Protein AF-W4FL61-F1 (afdb_monomer_lite)

Organism: Aphanomyces astaci (NCBI:txid112090)

Sequence (167 aa):
MAATHVHSTHVGPTRTIIVGQSYQRPVAEWTVHDVVTWLHQTQLGSHEAAFRQAQATGEYLLQLTANNLTTLGITSLKQRKELMKAIHALQEDAHRRRCAQEKVPSVVEPETAEFNEVESHQSFLEALHHWRGNTPSELAHVATETTPRPTSSTAKVCWQCFQSLVR

Radius of gyration: 28.13 Å; chains: 1; bounding box: 61×79×73 Å

Secondary structure (DSSP, 8-state):
--------------------TT--S-GGG--HHHHHHHHHHTT-GGGHHHHHHTT--HHHHHT--HHHHHHTT---HHHHHHHHHHHHHHHHHHHHHHHHHT--------------HHHHHHHHHHHHHHHHH---S---------PPP--S---EE-TTT--EE--

Foldseek 3Di:
DDDDDDPPPPPDPPPPLPPDPPPPDQLQQFFLVNVLVLCVSLVNNVLSVLSVVVRPGSVNLQVDDLVNCVVSVNPDPVSSVSSVVSSLVVVLVSVVVVLVVVPPPPDPDDPDPDPPPVVVVVVVVVVVVVVVVPDDPDPDDDDDDDDDDPDPDDQDQDPSNRDGSDD

InterPro domains:
  IPR001660 Sterile alpha motif domain [PF07647] (29-90)
  IPR001660 Sterile alpha motif domain [PS50105] (30-93)
  IPR001660 Sterile alpha motif domain [SM00454] (27-93)
  IPR013761 Sterile alpha motif/pointed domain superfamily [G3DSA:1.10.150.50] (18-104)
  IPR013761 Sterile alpha motif/pointed domain superfamily [SSF47769] (25-92)
  IPR052268 Sterile alpha motif domain-containing protein [PTHR20843] (23-91)

pLDDT: mean 70.52, std 18.68, range [37.91, 93.38]

Structure (mmCIF, N/CA/C/O backbone):
data_AF-W4FL61-F1
#
_entry.id   AF-W4FL61-F1
#
loop_
_atom_site.group_PDB
_atom_site.id
_atom_site.type_symbol
_atom_site.label_atom_id
_atom_site.label_alt_id
_atom_site.label_comp_id
_atom_site.label_asym_id
_atom_site.label_entity_id
_atom_site.label_seq_id
_atom_site.pdbx_PDB_ins_code
_atom_site.Cartn_x
_atom_site.Cartn_y
_atom_site.Cartn_z
_atom_site.occupancy
_atom_site.B_iso_or_equiv
_atom_site.auth_seq_id
_atom_site.auth_comp_id
_atom_site.auth_asym_id
_atom_site.auth_atom_id
_atom_site.pdbx_PDB_model_num
ATOM 1 N N . MET A 1 1 ? 16.531 -42.262 41.218 1.00 46.81 1 MET A N 1
ATOM 2 C CA . MET A 1 1 ? 16.401 -40.790 41.172 1.00 46.81 1 MET A CA 1
ATOM 3 C C . MET A 1 1 ? 17.362 -40.277 40.114 1.00 46.81 1 MET A C 1
ATOM 5 O O . MET A 1 1 ? 18.547 -40.475 40.319 1.00 46.81 1 MET A O 1
ATOM 9 N N . ALA A 1 2 ? 16.855 -39.733 39.001 1.00 37.91 2 ALA A N 1
ATOM 10 C CA . ALA A 1 2 ? 17.541 -38.922 37.971 1.00 37.91 2 ALA A CA 1
ATOM 11 C C . ALA A 1 2 ? 16.856 -39.191 36.619 1.00 37.91 2 ALA A C 1
ATOM 13 O O . ALA A 1 2 ? 16.525 -40.334 36.337 1.00 37.91 2 ALA A O 1
ATOM 14 N N . ALA A 1 3 ? 16.616 -38.249 35.721 1.00 42.09 3 ALA A N 1
ATOM 15 C CA . ALA A 1 3 ? 16.490 -36.807 35.808 1.00 42.09 3 ALA A CA 1
ATOM 16 C C . ALA A 1 3 ? 15.574 -36.439 34.633 1.00 42.09 3 ALA A C 1
ATOM 18 O O . ALA A 1 3 ? 15.717 -36.953 33.525 1.00 42.09 3 ALA A O 1
ATOM 19 N N . THR A 1 4 ? 14.598 -35.589 34.901 1.00 48.25 4 THR A N 1
ATOM 20 C CA . THR A 1 4 ? 13.721 -34.969 33.915 1.00 48.25 4 THR A CA 1
ATOM 21 C C . THR A 1 4 ? 14.528 -34.077 32.975 1.00 48.25 4 THR A C 1
ATOM 23 O O . THR A 1 4 ? 15.191 -33.160 33.452 1.00 48.25 4 THR A O 1
ATOM 26 N N . HIS A 1 5 ? 14.418 -34.267 31.659 1.00 47.31 5 HIS A N 1
ATOM 27 C CA . HIS A 1 5 ? 14.655 -33.168 30.721 1.00 47.31 5 HIS A CA 1
ATOM 28 C C . HIS A 1 5 ? 13.827 -33.333 29.439 1.00 47.31 5 HIS A C 1
ATOM 30 O O . HIS A 1 5 ? 14.261 -33.919 28.449 1.00 47.31 5 HIS A O 1
ATOM 36 N N . VAL A 1 6 ? 12.602 -32.800 29.471 1.00 50.28 6 VAL A N 1
ATOM 37 C CA . VAL A 1 6 ? 11.850 -32.446 28.262 1.00 50.28 6 VAL A CA 1
ATOM 38 C C . VAL A 1 6 ? 12.480 -31.167 27.723 1.00 50.28 6 VAL A C 1
ATOM 40 O O . VAL A 1 6 ? 12.360 -30.102 28.323 1.00 50.28 6 VAL A O 1
ATOM 43 N N . HIS A 1 7 ? 13.178 -31.269 26.597 1.00 43.12 7 HIS A N 1
ATOM 44 C CA . HIS A 1 7 ? 13.524 -30.093 25.812 1.00 43.12 7 HIS A CA 1
ATOM 45 C C . HIS A 1 7 ? 12.286 -29.684 25.008 1.00 43.12 7 HIS A C 1
ATOM 47 O O . HIS A 1 7 ? 12.031 -30.213 23.929 1.00 43.12 7 HIS A O 1
ATOM 53 N N . SER A 1 8 ? 11.506 -28.746 25.551 1.00 39.03 8 SER A N 1
ATOM 54 C CA . SER A 1 8 ? 10.497 -28.010 24.787 1.00 39.03 8 SER A CA 1
ATOM 55 C C . SER A 1 8 ? 11.203 -27.066 23.822 1.00 39.03 8 SER A C 1
ATOM 57 O O . SER A 1 8 ? 11.581 -25.950 24.177 1.00 39.03 8 SER A O 1
ATOM 59 N N . THR A 1 9 ? 11.377 -27.507 22.582 1.00 44.62 9 THR A N 1
ATOM 60 C CA . THR A 1 9 ? 11.672 -26.617 21.464 1.00 44.62 9 THR A CA 1
ATOM 61 C C . THR A 1 9 ? 10.395 -25.857 21.118 1.00 44.62 9 THR A C 1
ATOM 63 O O . THR A 1 9 ? 9.538 -26.320 20.370 1.00 44.62 9 THR A O 1
ATOM 66 N N . HIS A 1 10 ? 10.240 -24.663 21.691 1.00 41.19 10 HIS A N 1
ATOM 67 C CA . HIS A 1 10 ? 9.254 -23.711 21.199 1.00 41.19 10 HIS A CA 1
ATOM 68 C C . HIS A 1 10 ? 9.723 -23.222 19.825 1.00 41.19 10 HIS A C 1
ATOM 70 O O . HIS A 1 10 ? 10.537 -22.303 19.711 1.00 41.19 10 HIS A O 1
ATOM 76 N N . VAL A 1 11 ? 9.224 -23.872 18.774 1.00 48.47 11 VAL A N 1
ATOM 77 C CA . VAL A 1 11 ? 9.248 -23.333 17.417 1.00 48.47 11 VAL A CA 1
ATOM 78 C C . VAL A 1 11 ? 8.411 -22.060 17.462 1.00 48.47 11 VAL A C 1
ATOM 80 O O . VAL A 1 11 ? 7.184 -22.103 17.524 1.00 48.47 11 VAL A O 1
ATOM 83 N N . GLY A 1 12 ? 9.090 -20.915 17.520 1.00 39.03 12 GLY A N 1
ATOM 84 C CA . GLY A 1 12 ? 8.433 -19.623 17.411 1.00 39.03 12 GLY A CA 1
ATOM 85 C C . GLY A 1 12 ? 7.623 -19.568 16.113 1.00 39.03 12 GLY A C 1
ATOM 86 O O . GLY A 1 12 ? 8.090 -20.070 15.087 1.00 39.03 12 GLY A O 1
ATOM 87 N N . PRO A 1 13 ? 6.417 -18.977 16.117 1.00 44.94 13 PRO A N 1
ATOM 88 C CA . PRO A 1 13 ? 5.665 -18.789 14.892 1.00 44.94 13 PRO A CA 1
ATOM 89 C C . PRO A 1 13 ? 6.357 -17.700 14.070 1.00 44.94 13 PRO A C 1
ATOM 91 O O . PRO A 1 13 ? 6.051 -16.512 14.186 1.00 44.94 13 PRO A O 1
ATOM 94 N N . THR A 1 14 ? 7.300 -18.105 13.222 1.00 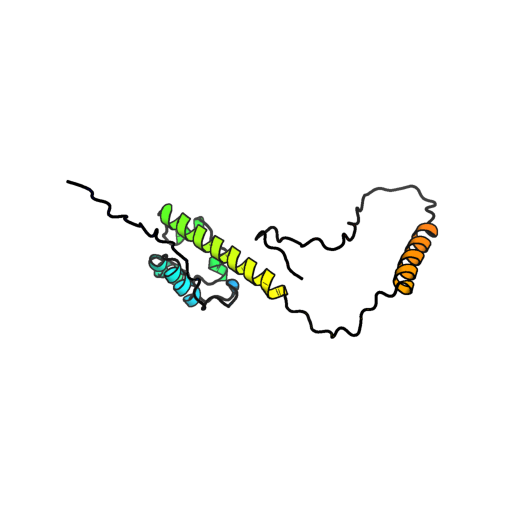44.16 14 THR A N 1
ATOM 95 C CA . THR A 1 14 ? 7.740 -17.301 12.085 1.00 44.16 14 THR A CA 1
ATOM 96 C C . THR A 1 14 ? 6.512 -17.112 11.208 1.00 44.16 14 THR A C 1
ATOM 98 O O . THR A 1 14 ? 6.128 -17.994 10.442 1.00 44.16 14 THR A O 1
ATOM 101 N N . ARG A 1 15 ? 5.836 -15.971 11.365 1.00 43.81 15 ARG A N 1
ATOM 102 C CA . ARG A 1 15 ? 4.779 -15.533 10.451 1.00 43.81 15 ARG A CA 1
ATOM 103 C C . ARG A 1 15 ? 5.452 -15.125 9.148 1.00 43.81 15 ARG A C 1
ATOM 105 O O . ARG A 1 15 ? 5.615 -13.943 8.862 1.00 43.81 15 ARG A O 1
ATOM 112 N N . THR A 1 16 ? 5.878 -16.122 8.382 1.00 41.28 16 THR A N 1
ATOM 113 C CA . THR A 1 16 ? 6.203 -15.968 6.973 1.00 41.28 16 THR A CA 1
ATOM 114 C C . THR A 1 16 ? 4.912 -15.536 6.302 1.00 41.28 16 THR A C 1
ATOM 116 O O . THR A 1 16 ? 3.995 -16.338 6.125 1.00 41.28 16 THR A O 1
ATOM 119 N N . ILE A 1 17 ? 4.797 -14.247 5.990 1.00 52.59 17 ILE A N 1
ATOM 120 C CA . ILE A 1 17 ? 3.766 -13.784 5.071 1.00 52.59 17 ILE A CA 1
ATOM 121 C C . ILE A 1 17 ? 4.154 -14.382 3.725 1.00 52.59 17 ILE A C 1
ATOM 123 O O . ILE A 1 17 ? 5.058 -13.899 3.048 1.00 52.59 17 ILE A O 1
ATOM 127 N N . ILE A 1 18 ? 3.521 -15.502 3.383 1.00 47.56 18 ILE A N 1
ATOM 128 C CA . ILE A 1 18 ? 3.540 -16.028 2.026 1.00 47.56 18 ILE A CA 1
ATOM 129 C C . ILE A 1 18 ? 2.804 -14.978 1.199 1.00 47.56 18 ILE A C 1
ATOM 131 O O . ILE A 1 18 ? 1.578 -14.904 1.222 1.00 47.56 18 ILE A O 1
ATOM 135 N N . VAL A 1 19 ? 3.565 -14.104 0.542 1.00 53.88 19 VAL A N 1
ATOM 136 C CA . VAL A 1 19 ? 3.040 -13.160 -0.442 1.00 53.88 19 VAL A CA 1
ATOM 137 C C . VAL A 1 19 ? 2.427 -14.007 -1.554 1.00 53.88 19 VAL A C 1
ATOM 139 O O . VAL A 1 19 ? 3.136 -14.620 -2.351 1.00 53.88 19 VAL A O 1
ATOM 142 N N . GLY A 1 20 ? 1.098 -14.116 -1.534 1.00 47.91 20 GLY A N 1
ATOM 143 C CA . GLY A 1 20 ? 0.321 -14.889 -2.490 1.00 47.91 20 GLY A CA 1
ATOM 144 C C . GLY A 1 20 ? 0.624 -14.464 -3.925 1.00 47.91 20 GLY A C 1
ATOM 145 O O . GLY A 1 20 ? 0.793 -13.286 -4.238 1.00 47.91 20 GLY A O 1
ATOM 146 N N . GLN A 1 21 ? 0.684 -15.451 -4.810 1.00 50.03 21 GLN A N 1
ATOM 147 C CA . GLN A 1 21 ? 1.096 -15.338 -6.211 1.00 50.03 21 GLN A CA 1
ATOM 148 C C . GLN A 1 21 ? 0.148 -14.474 -7.079 1.00 50.03 21 GLN A C 1
ATOM 150 O O . GLN A 1 21 ? 0.432 -14.253 -8.251 1.00 50.03 21 GLN A O 1
ATOM 155 N N . SER A 1 22 ? -0.946 -13.940 -6.523 1.00 48.69 22 SER A N 1
ATOM 156 C CA . SER A 1 22 ? -1.956 -13.130 -7.223 1.00 48.69 22 SER A CA 1
ATOM 157 C C . SER A 1 22 ? -1.591 -11.649 -7.398 1.00 48.69 22 SER A C 1
ATOM 159 O O . SER A 1 22 ? -2.270 -10.939 -8.133 1.00 48.69 22 SER A O 1
ATOM 161 N N . TYR A 1 23 ? -0.513 -11.163 -6.778 1.00 65.31 23 TYR A N 1
ATOM 162 C CA . TYR A 1 23 ? -0.112 -9.746 -6.843 1.00 65.31 23 TYR A CA 1
ATOM 163 C C . TYR A 1 23 ? 0.920 -9.436 -7.927 1.00 65.31 23 TYR A C 1
ATOM 165 O O . TYR A 1 23 ? 1.743 -8.544 -7.745 1.00 65.31 23 TYR A O 1
ATOM 173 N N . GLN A 1 24 ? 0.981 -10.201 -9.018 1.00 66.12 24 GLN A N 1
ATOM 174 C CA . GLN A 1 24 ? 1.980 -9.960 -10.073 1.00 66.12 24 GLN A CA 1
ATOM 175 C C . GLN A 1 24 ? 1.751 -8.632 -10.811 1.00 66.12 24 GLN A C 1
ATOM 177 O O . GLN A 1 24 ? 2.698 -8.062 -11.343 1.00 66.12 24 GLN A O 1
ATOM 182 N N . ARG A 1 25 ? 0.517 -8.114 -10.797 1.00 80.38 25 ARG A N 1
ATOM 183 C CA . ARG A 1 25 ? 0.165 -6.834 -11.419 1.00 80.38 25 ARG A CA 1
ATOM 184 C C . ARG A 1 25 ? 0.547 -5.639 -10.536 1.00 80.38 25 ARG A C 1
ATOM 186 O O . ARG A 1 25 ? 0.443 -5.752 -9.306 1.00 80.38 25 ARG A O 1
ATOM 193 N N . PRO A 1 26 ? 0.934 -4.495 -11.134 1.00 85.19 26 PRO A N 1
ATOM 194 C CA . PRO A 1 26 ? 1.175 -3.255 -10.406 1.00 85.19 26 PRO A CA 1
ATOM 195 C C . PRO A 1 26 ? -0.001 -2.905 -9.495 1.00 85.19 26 PRO A C 1
ATOM 197 O O . PRO A 1 26 ? -1.153 -3.007 -9.903 1.00 85.19 26 PRO A O 1
ATOM 200 N N . VAL A 1 27 ? 0.289 -2.453 -8.271 1.00 88.06 27 VAL A N 1
ATOM 201 C CA . VAL A 1 27 ? -0.749 -2.092 -7.288 1.00 88.06 27 VAL A CA 1
ATOM 202 C C . VAL A 1 27 ? -1.707 -1.043 -7.846 1.00 88.06 27 VAL A C 1
ATOM 204 O O . VAL A 1 27 ? -2.889 -1.115 -7.562 1.00 88.06 27 VAL A O 1
ATOM 207 N N . A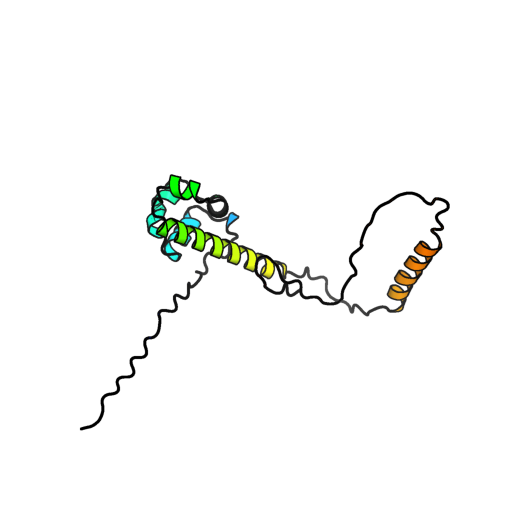LA A 1 28 ? -1.235 -0.124 -8.691 1.00 88.00 28 ALA A N 1
ATOM 208 C CA . ALA A 1 28 ? -2.076 0.882 -9.341 1.00 88.00 28 ALA A CA 1
ATOM 209 C C . ALA A 1 28 ? -3.201 0.280 -10.212 1.00 88.00 28 ALA A C 1
ATOM 211 O O . ALA A 1 28 ? -4.256 0.886 -10.343 1.00 88.00 28 ALA A O 1
ATOM 212 N N . GLU A 1 29 ? -3.015 -0.925 -10.757 1.00 89.50 29 GLU A N 1
ATOM 213 C CA . GLU A 1 29 ? -3.990 -1.605 -11.624 1.00 89.50 29 GLU A CA 1
ATOM 214 C C . GLU A 1 29 ? -4.954 -2.513 -10.848 1.00 89.50 29 GLU A C 1
ATOM 216 O O . GLU A 1 29 ? -5.760 -3.238 -11.438 1.00 89.50 29 GLU A O 1
ATOM 221 N N . TRP A 1 30 ? -4.859 -2.537 -9.519 1.00 92.75 30 TRP A N 1
ATOM 222 C CA . TRP A 1 30 ? -5.701 -3.409 -8.715 1.00 92.75 30 TRP A CA 1
ATOM 223 C C . TRP A 1 30 ? -7.150 -2.939 -8.723 1.00 92.75 30 TRP A C 1
ATOM 225 O O . TRP A 1 30 ? -7.472 -1.778 -8.452 1.00 92.75 30 TRP A O 1
ATOM 235 N N . THR A 1 31 ? -8.043 -3.890 -8.964 1.00 92.88 31 THR A N 1
ATOM 236 C CA . THR A 1 31 ? -9.480 -3.685 -8.810 1.00 92.88 31 THR A CA 1
ATOM 237 C C . THR A 1 31 ? -9.870 -3.718 -7.332 1.00 92.88 31 THR A C 1
ATOM 239 O O . THR A 1 31 ? -9.119 -4.191 -6.477 1.00 92.88 31 THR A O 1
ATOM 242 N N . VAL A 1 32 ? -11.099 -3.294 -7.021 1.00 93.38 32 VAL A N 1
ATOM 243 C CA . VAL A 1 32 ? -11.663 -3.422 -5.665 1.00 93.38 32 VAL A CA 1
ATOM 244 C C . VAL A 1 32 ? -11.600 -4.876 -5.173 1.00 93.38 32 VAL A C 1
ATOM 246 O O . VAL A 1 32 ? -11.328 -5.130 -4.004 1.00 93.38 32 VAL A O 1
ATOM 249 N N . HIS A 1 33 ? -11.796 -5.852 -6.063 1.00 92.62 33 HIS A N 1
ATOM 250 C CA . HIS A 1 33 ? -11.701 -7.270 -5.717 1.00 92.62 33 HIS A CA 1
ATOM 251 C C . HIS A 1 33 ? -10.273 -7.700 -5.341 1.00 92.62 33 HIS A C 1
ATOM 253 O O . HIS A 1 33 ? -10.087 -8.443 -4.373 1.00 92.62 33 HIS A O 1
ATOM 259 N N . ASP A 1 34 ? -9.267 -7.209 -6.067 1.00 92.06 34 ASP A N 1
ATOM 260 C CA . ASP A 1 34 ? -7.857 -7.477 -5.763 1.00 92.06 34 ASP A CA 1
ATOM 261 C C . ASP A 1 34 ? -7.475 -6.891 -4.389 1.00 92.06 34 ASP A C 1
ATOM 263 O O . ASP A 1 34 ? -6.851 -7.572 -3.573 1.00 92.06 34 ASP A O 1
ATOM 267 N N . VAL A 1 35 ? -7.934 -5.668 -4.085 1.00 91.81 35 VAL A N 1
ATOM 268 C CA . VAL A 1 35 ? -7.728 -5.008 -2.779 1.00 91.81 35 VAL A CA 1
ATOM 269 C C . VAL A 1 35 ? -8.370 -5.801 -1.642 1.00 91.81 35 VAL A C 1
ATOM 271 O O . VAL A 1 35 ? -7.766 -5.995 -0.588 1.00 91.81 35 VAL A O 1
ATOM 274 N N . VAL A 1 36 ? -9.582 -6.311 -1.846 1.00 92.00 36 VAL A N 1
ATOM 275 C CA . VAL A 1 36 ? -10.261 -7.159 -0.862 1.00 92.00 36 VAL A CA 1
ATOM 276 C C . VAL A 1 36 ? -9.510 -8.468 -0.635 1.00 92.00 36 VAL A C 1
ATOM 278 O O . VAL A 1 36 ? -9.329 -8.886 0.510 1.00 92.00 36 VAL A O 1
ATOM 281 N N . THR A 1 37 ? -9.048 -9.115 -1.703 1.00 91.38 37 THR A N 1
ATOM 282 C CA . THR A 1 37 ? -8.222 -10.326 -1.600 1.00 91.38 37 THR A CA 1
ATOM 283 C C . THR A 1 37 ? -6.950 -10.044 -0.794 1.00 91.38 37 THR A C 1
ATOM 285 O O . THR A 1 37 ? -6.585 -10.821 0.092 1.00 91.38 37 THR A O 1
ATOM 288 N N . TRP A 1 38 ? -6.334 -8.882 -1.017 1.00 91.19 38 TRP A N 1
ATOM 289 C CA . TRP A 1 38 ? -5.196 -8.399 -0.239 1.00 91.19 38 TRP A CA 1
ATOM 290 C C . TRP A 1 38 ? -5.499 -8.163 1.239 1.00 91.19 38 TRP A C 1
ATOM 292 O O . TRP A 1 38 ? -4.727 -8.602 2.099 1.00 91.19 38 TRP A O 1
ATOM 302 N N . LEU A 1 39 ? -6.645 -7.568 1.565 1.00 90.69 39 LEU A N 1
ATOM 303 C CA . LEU A 1 39 ? -7.073 -7.393 2.956 1.00 90.69 39 LEU A CA 1
ATOM 304 C C . LEU A 1 39 ? -7.200 -8.736 3.687 1.00 90.69 39 LEU A C 1
ATOM 306 O O . LEU A 1 39 ? -6.750 -8.865 4.824 1.00 90.69 39 LEU A O 1
ATOM 310 N N . HIS A 1 40 ? -7.746 -9.766 3.042 1.00 89.62 40 HIS A N 1
ATOM 311 C CA . HIS A 1 40 ? -7.854 -11.094 3.653 1.00 89.62 40 HIS A CA 1
ATOM 312 C C . HIS A 1 40 ? -6.490 -11.717 3.954 1.00 89.62 40 HIS A C 1
ATOM 314 O O . HIS A 1 40 ? -6.279 -12.249 5.045 1.00 89.62 40 HIS A O 1
ATOM 320 N N . GLN A 1 41 ? -5.541 -11.612 3.023 1.00 88.38 41 GLN A N 1
ATOM 321 C CA . GLN A 1 41 ? -4.204 -12.189 3.193 1.00 88.38 41 GLN A CA 1
ATOM 322 C C . GLN A 1 41 ? -3.366 -11.452 4.246 1.00 88.38 41 GLN A C 1
ATOM 324 O O . GLN A 1 41 ? -2.537 -12.059 4.922 1.00 88.38 41 GLN A O 1
ATOM 329 N N . THR A 1 42 ? -3.620 -10.159 4.439 1.00 85.50 42 THR A N 1
ATOM 330 C CA . THR A 1 42 ? -2.961 -9.330 5.461 1.00 85.50 42 THR A CA 1
ATOM 331 C C . THR A 1 42 ? -3.644 -9.390 6.833 1.00 85.50 42 THR A C 1
ATOM 333 O O . THR A 1 42 ? -3.230 -8.683 7.748 1.00 85.50 42 THR A O 1
ATOM 336 N N . GLN A 1 43 ? -4.649 -10.263 7.007 1.00 84.88 43 GLN A N 1
ATOM 337 C CA . GLN A 1 43 ? -5.505 -10.364 8.202 1.00 84.88 43 GLN A CA 1
ATOM 338 C C . GLN A 1 43 ? -6.307 -9.093 8.531 1.00 84.88 43 GLN A C 1
ATOM 340 O O . GLN A 1 43 ? -6.751 -8.901 9.661 1.00 84.88 43 GLN A O 1
ATOM 345 N N . LEU A 1 44 ? -6.541 -8.246 7.532 1.00 85.69 44 LEU A N 1
ATOM 346 C CA . LEU A 1 44 ? -7.338 -7.021 7.619 1.00 85.69 44 LEU A CA 1
ATOM 347 C C . LEU A 1 44 ? -8.723 -7.184 6.962 1.00 85.69 44 LEU A C 1
ATOM 349 O O . LEU A 1 44 ? -9.442 -6.205 6.761 1.00 85.69 44 LEU A O 1
ATOM 353 N N . GLY A 1 45 ? -9.119 -8.425 6.651 1.00 85.25 45 GLY A N 1
ATOM 354 C CA . GLY A 1 45 ? -10.377 -8.764 5.973 1.00 85.25 45 GLY A CA 1
ATOM 355 C C . GLY A 1 45 ? -11.639 -8.299 6.706 1.00 85.25 45 GLY A C 1
ATOM 356 O O . GLY A 1 45 ? -12.652 -8.044 6.067 1.00 85.25 45 GLY A O 1
ATOM 357 N N . SER A 1 46 ? -11.574 -8.058 8.022 1.00 86.88 46 SER A N 1
ATOM 358 C CA . SER A 1 46 ? -12.688 -7.477 8.790 1.00 86.88 46 SER A CA 1
ATOM 359 C C . SER A 1 46 ? -13.129 -6.097 8.291 1.00 86.88 46 SER A C 1
ATOM 361 O O . SER A 1 46 ? -14.241 -5.668 8.586 1.00 86.88 46 SER A O 1
ATOM 363 N N . HIS A 1 47 ? -12.269 -5.392 7.551 1.00 88.69 47 HIS A N 1
ATOM 364 C CA . HIS A 1 47 ? -12.557 -4.072 6.992 1.00 88.69 47 HIS A CA 1
ATOM 365 C C . HIS A 1 47 ? -12.985 -4.112 5.519 1.00 88.69 47 HIS A C 1
ATOM 367 O O . HIS A 1 47 ? -13.258 -3.058 4.949 1.00 88.69 47 HIS A O 1
ATOM 373 N N . GLU A 1 48 ? -13.103 -5.293 4.904 1.00 90.81 48 GLU A N 1
ATOM 374 C CA . GLU A 1 48 ? -13.526 -5.456 3.505 1.00 90.81 48 GLU A CA 1
ATOM 375 C C . GLU A 1 48 ? -14.776 -4.635 3.172 1.00 90.81 48 GLU A C 1
ATOM 377 O O . GLU A 1 48 ? -14.801 -3.947 2.154 1.00 90.81 48 GLU A O 1
ATOM 382 N N . ALA A 1 49 ? -15.805 -4.682 4.024 1.00 91.50 49 ALA A N 1
ATOM 383 C CA . ALA A 1 49 ? -17.069 -3.995 3.770 1.00 91.50 49 ALA A CA 1
ATOM 384 C C . ALA A 1 49 ? -16.881 -2.478 3.596 1.00 91.50 49 ALA A C 1
ATOM 386 O O . ALA A 1 49 ? -17.450 -1.894 2.674 1.00 91.50 49 ALA A O 1
ATOM 387 N N . ALA A 1 50 ? -16.035 -1.857 4.424 1.00 90.56 50 ALA A N 1
ATOM 388 C CA . ALA A 1 50 ? -15.731 -0.431 4.336 1.00 90.56 50 ALA A CA 1
ATOM 389 C C . ALA 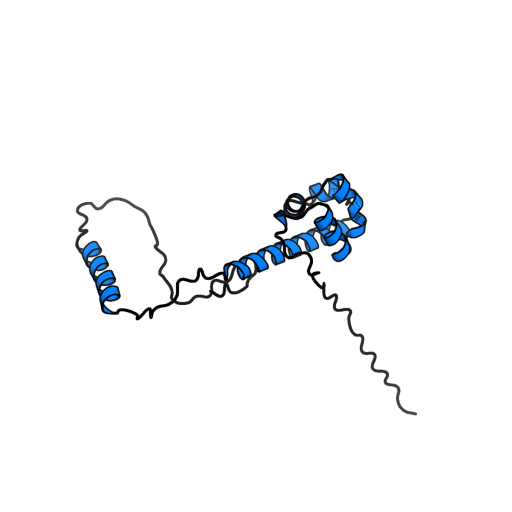A 1 50 ? -14.977 -0.097 3.040 1.00 90.56 50 ALA A C 1
ATOM 391 O O . ALA A 1 50 ? -15.328 0.851 2.339 1.00 90.56 50 ALA A O 1
ATOM 392 N N . PHE A 1 51 ? -13.990 -0.918 2.672 1.00 91.94 51 PHE A N 1
ATOM 393 C CA . PHE A 1 51 ? -13.222 -0.735 1.437 1.00 91.94 51 PHE A CA 1
ATOM 394 C C . PHE A 1 51 ? -14.073 -0.968 0.178 1.00 91.94 51 PHE A C 1
ATOM 396 O O . PHE A 1 51 ? -13.927 -0.244 -0.806 1.00 91.94 51 PHE A O 1
ATOM 403 N N . ARG A 1 52 ? -15.014 -1.919 0.208 1.00 92.81 52 ARG A N 1
ATOM 404 C CA . ARG A 1 52 ? -15.968 -2.143 -0.890 1.00 92.81 52 ARG A CA 1
ATOM 405 C C . ARG A 1 52 ? -16.940 -0.985 -1.061 1.00 92.81 52 ARG A C 1
ATOM 407 O O . ARG A 1 52 ? -17.185 -0.570 -2.191 1.00 92.81 52 ARG A O 1
ATOM 414 N N . GLN A 1 53 ? -17.491 -0.465 0.035 1.00 91.31 53 GLN A N 1
ATOM 415 C CA . GLN A 1 53 ? -18.407 0.680 -0.009 1.00 91.31 53 GLN A CA 1
ATOM 416 C C . GLN A 1 53 ? -17.711 1.934 -0.541 1.00 91.31 53 GLN A C 1
ATOM 418 O O . GLN A 1 53 ? -18.293 2.662 -1.338 1.00 91.31 53 GLN A O 1
ATOM 423 N N . ALA A 1 54 ? -16.445 2.136 -0.175 1.00 89.69 54 ALA A N 1
ATOM 424 C CA . ALA A 1 54 ? -15.626 3.228 -0.687 1.00 89.69 54 ALA A CA 1
ATOM 425 C C . ALA A 1 54 ? -15.100 3.008 -2.118 1.00 89.69 54 ALA A C 1
ATOM 427 O O . ALA A 1 54 ? -14.384 3.867 -2.623 1.00 89.69 54 ALA A O 1
ATOM 428 N N . GLN A 1 55 ? -15.416 1.870 -2.758 1.00 92.06 55 GLN A N 1
ATOM 429 C CA . GLN A 1 55 ? -14.870 1.472 -4.063 1.00 92.06 55 GLN A CA 1
ATOM 430 C C . GLN A 1 55 ? -13.340 1.617 -4.115 1.00 92.06 55 GLN A C 1
ATOM 432 O O . GLN A 1 55 ? -12.772 2.127 -5.077 1.00 92.06 55 GLN A O 1
ATOM 437 N N . ALA A 1 56 ? -12.669 1.169 -3.052 1.00 90.88 56 ALA A N 1
ATOM 438 C CA . ALA A 1 56 ? -11.230 1.304 -2.893 1.00 90.88 56 ALA A CA 1
ATOM 439 C C . ALA A 1 56 ? -10.476 0.467 -3.937 1.00 90.88 56 ALA A C 1
ATOM 441 O O . ALA A 1 56 ? -10.340 -0.750 -3.797 1.00 90.88 56 ALA A O 1
ATOM 442 N N . THR A 1 57 ? -9.992 1.127 -4.986 1.00 92.69 57 THR A N 1
ATOM 443 C CA . THR A 1 57 ? -9.095 0.553 -5.994 1.00 92.69 57 THR A CA 1
ATOM 444 C C . THR A 1 57 ? -7.643 0.575 -5.520 1.00 92.69 57 THR A C 1
ATOM 446 O O . THR A 1 57 ? -7.307 1.112 -4.460 1.00 92.69 57 THR A O 1
ATOM 449 N N . GLY A 1 58 ? -6.757 0.000 -6.325 1.00 90.56 58 GLY A N 1
ATOM 450 C CA . GLY A 1 58 ? -5.318 0.042 -6.114 1.00 90.56 58 GLY A CA 1
ATOM 451 C C . GLY A 1 58 ? -4.735 1.443 -5.943 1.00 90.56 58 GLY A C 1
ATOM 452 O O . GLY A 1 58 ? -3.948 1.680 -5.028 1.00 90.56 58 GLY A O 1
ATOM 453 N N . GLU A 1 59 ? -5.166 2.400 -6.767 1.00 89.88 59 GLU A N 1
ATOM 454 C CA . GLU A 1 59 ? -4.755 3.804 -6.633 1.00 89.88 59 GLU A CA 1
ATOM 455 C C . GLU A 1 59 ? -5.194 4.412 -5.299 1.00 89.88 59 GLU A C 1
ATOM 457 O O . GLU A 1 59 ? -4.398 5.067 -4.623 1.00 89.88 59 GLU A O 1
ATOM 462 N N . TYR A 1 60 ? -6.433 4.141 -4.880 1.00 91.06 60 TYR A N 1
ATOM 463 C CA . TYR A 1 60 ? -6.942 4.591 -3.586 1.00 91.06 60 TYR A CA 1
ATOM 464 C C . TYR A 1 60 ? -6.130 4.001 -2.427 1.00 91.06 60 TYR A C 1
ATOM 466 O O . TYR A 1 60 ? -5.811 4.702 -1.467 1.00 91.06 60 TYR A O 1
ATOM 474 N N . LEU A 1 61 ? -5.740 2.726 -2.531 1.00 90.56 61 LEU A N 1
ATOM 475 C CA . LEU A 1 61 ? -4.912 2.058 -1.529 1.00 90.56 61 LEU A CA 1
ATOM 476 C C . LEU A 1 61 ? -3.520 2.698 -1.401 1.00 90.56 61 LEU A C 1
ATOM 478 O O . LEU A 1 61 ? -3.008 2.828 -0.289 1.00 90.56 61 LEU A O 1
ATOM 482 N N . LEU A 1 62 ? -2.920 3.131 -2.515 1.00 89.19 62 LEU A N 1
ATOM 483 C CA . LEU A 1 62 ? -1.615 3.804 -2.525 1.00 89.19 62 LEU A CA 1
ATOM 484 C C . LEU A 1 62 ? -1.663 5.223 -1.940 1.00 89.19 62 LEU A C 1
ATOM 486 O O . LEU A 1 62 ? -0.661 5.681 -1.395 1.00 89.19 62 LEU A O 1
ATOM 490 N N . GLN A 1 63 ? -2.808 5.902 -2.042 1.00 89.06 63 GLN A N 1
ATOM 491 C CA . GLN A 1 63 ? -3.021 7.268 -1.544 1.00 89.06 63 GLN A CA 1
ATOM 492 C C . GLN A 1 63 ? -3.651 7.311 -0.143 1.00 89.06 63 GLN A C 1
ATOM 494 O O . GLN A 1 63 ? -3.936 8.389 0.383 1.00 89.06 63 GLN A O 1
ATOM 499 N N . LEU A 1 64 ? -3.894 6.152 0.472 1.00 88.50 64 LEU A N 1
ATOM 500 C CA . LEU A 1 64 ? -4.637 6.060 1.719 1.00 88.50 64 LEU A CA 1
ATOM 501 C C . LEU A 1 64 ? -3.900 6.766 2.867 1.00 88.50 64 LEU A C 1
ATOM 503 O O . LEU A 1 64 ? -2.783 6.403 3.235 1.00 88.50 64 LEU A O 1
ATOM 507 N N . THR A 1 65 ? -4.554 7.750 3.486 1.00 86.88 65 THR A N 1
ATOM 508 C CA . THR A 1 65 ? -4.014 8.456 4.656 1.00 86.88 65 THR A CA 1
ATOM 509 C C . THR A 1 65 ? -4.648 7.984 5.966 1.00 86.88 65 THR A C 1
ATOM 511 O O . THR A 1 65 ? -5.720 7.372 5.999 1.00 86.88 65 THR A O 1
ATOM 514 N N . ALA A 1 66 ? -4.028 8.346 7.095 1.00 83.31 66 ALA A N 1
ATOM 515 C CA . ALA A 1 66 ? -4.590 8.113 8.428 1.00 83.31 66 ALA A CA 1
ATOM 516 C C . ALA A 1 66 ? -5.976 8.765 8.629 1.00 83.31 66 ALA A C 1
ATOM 518 O O . ALA A 1 66 ? -6.783 8.264 9.419 1.00 83.31 66 ALA A O 1
ATOM 519 N N . ASN A 1 67 ? -6.260 9.861 7.916 1.00 85.31 67 ASN A N 1
ATOM 520 C CA . ASN A 1 67 ? -7.572 10.502 7.934 1.00 85.31 67 ASN A CA 1
ATOM 521 C C . ASN A 1 67 ? -8.605 9.639 7.195 1.00 85.31 67 ASN A C 1
ATOM 523 O O . ASN A 1 67 ? -9.629 9.295 7.778 1.00 85.31 67 ASN A O 1
ATOM 527 N N . ASN A 1 68 ? -8.285 9.167 5.983 1.00 88.12 68 ASN A N 1
ATOM 528 C CA . ASN A 1 68 ? -9.187 8.297 5.215 1.00 88.12 68 ASN A CA 1
ATOM 529 C C . ASN A 1 68 ? -9.538 7.015 5.980 1.00 88.12 68 ASN A C 1
ATOM 531 O O . ASN A 1 68 ? -10.697 6.616 6.011 1.00 88.12 68 ASN A O 1
ATOM 535 N N . LEU A 1 69 ? -8.566 6.427 6.682 1.00 88.00 69 LEU A N 1
ATOM 536 C CA . LEU A 1 69 ? -8.793 5.300 7.591 1.00 88.00 69 LEU A CA 1
ATOM 537 C C . LEU A 1 69 ? -9.849 5.603 8.662 1.00 88.00 69 LEU A C 1
ATOM 539 O O . LEU A 1 69 ? -10.703 4.769 8.956 1.00 88.00 69 LEU A O 1
ATOM 543 N N . THR A 1 70 ? -9.819 6.810 9.223 1.00 87.25 70 THR A N 1
ATOM 544 C CA . THR A 1 70 ? -10.805 7.245 10.219 1.00 87.25 70 THR A CA 1
ATOM 545 C C . THR A 1 70 ? -12.187 7.410 9.583 1.00 87.25 70 THR A C 1
ATOM 547 O O . THR A 1 70 ? -13.173 6.954 10.158 1.00 87.25 70 THR A O 1
ATOM 550 N N . THR A 1 71 ? -12.261 7.983 8.377 1.00 86.62 71 THR A N 1
ATOM 551 C CA . THR A 1 71 ? -13.511 8.136 7.609 1.00 86.62 71 THR A CA 1
ATOM 552 C C . THR A 1 71 ? -14.144 6.792 7.236 1.00 86.62 71 THR A C 1
ATOM 554 O O . THR A 1 71 ? -15.364 6.674 7.243 1.00 86.62 71 THR A O 1
ATOM 557 N N . LEU A 1 72 ? -13.334 5.758 6.986 1.00 86.62 72 LEU A N 1
ATOM 558 C CA . LEU A 1 72 ? -13.788 4.383 6.725 1.00 86.62 72 LEU A CA 1
ATOM 559 C C . LEU A 1 72 ? -14.305 3.652 7.981 1.00 86.62 72 LEU A C 1
ATOM 561 O O . LEU A 1 72 ? -14.650 2.474 7.913 1.00 86.62 72 LEU A O 1
ATOM 565 N N . GLY A 1 73 ? -14.335 4.318 9.140 1.00 84.31 73 GLY A N 1
ATOM 566 C CA . GLY A 1 73 ? -14.776 3.733 10.408 1.00 84.31 73 GLY A CA 1
ATOM 567 C C . GLY A 1 73 ? -13.681 2.976 11.165 1.00 84.31 73 GLY A C 1
ATOM 568 O O . GLY A 1 73 ? -13.970 2.311 12.159 1.00 84.31 73 GLY A O 1
ATOM 569 N N . ILE A 1 74 ? -12.412 3.085 10.749 1.00 87.25 74 ILE A N 1
ATOM 570 C CA . ILE A 1 74 ? -11.274 2.436 11.418 1.00 87.25 74 ILE A CA 1
ATOM 571 C C . ILE A 1 74 ? -10.737 3.375 12.508 1.00 87.25 74 ILE A C 1
ATOM 573 O O . ILE A 1 74 ? -9.775 4.140 12.345 1.00 87.25 74 ILE A O 1
ATOM 577 N N . THR A 1 75 ? -11.408 3.336 13.657 1.00 85.56 75 THR A N 1
ATOM 578 C CA . THR A 1 75 ? -11.136 4.213 14.807 1.00 85.56 75 THR A CA 1
ATOM 579 C C . THR A 1 75 ? -10.075 3.655 15.756 1.00 85.56 75 THR A C 1
ATOM 581 O O . THR A 1 75 ? -9.400 4.425 16.438 1.00 85.56 75 THR A O 1
ATOM 584 N N . SER A 1 76 ? -9.863 2.335 15.770 1.00 89.44 76 SER A N 1
ATOM 585 C CA . SER A 1 76 ? -8.852 1.705 16.621 1.00 89.44 76 SER A CA 1
ATOM 586 C C . SER A 1 76 ? -7.436 2.052 16.161 1.00 89.44 76 SER A C 1
ATOM 588 O O . SER A 1 76 ? -7.033 1.750 15.035 1.00 89.44 76 SER A O 1
ATOM 590 N N . LEU A 1 77 ? -6.638 2.629 17.066 1.00 86.94 77 LEU A N 1
ATOM 591 C CA . LEU A 1 77 ? -5.238 2.970 16.800 1.00 86.94 77 LEU A CA 1
ATOM 592 C C . LEU A 1 77 ? -4.416 1.742 16.385 1.00 86.94 77 LEU A C 1
ATOM 594 O O . LEU A 1 77 ? -3.551 1.850 15.516 1.00 86.94 77 LEU A O 1
ATOM 598 N N . LYS A 1 78 ? -4.687 0.579 16.992 1.00 88.38 78 LYS A N 1
ATOM 599 C CA . LYS A 1 78 ? -3.999 -0.677 16.667 1.00 88.38 78 LYS A CA 1
ATOM 600 C C . LYS A 1 78 ? -4.243 -1.064 15.207 1.00 88.38 78 LYS A C 1
ATOM 602 O O . LYS A 1 78 ? -3.282 -1.223 14.463 1.00 88.38 78 LYS A O 1
ATOM 607 N N . GLN A 1 79 ? -5.510 -1.117 14.796 1.00 86.88 79 GLN A N 1
ATOM 608 C CA . GLN A 1 79 ? -5.899 -1.474 13.428 1.00 86.88 79 GLN A CA 1
ATOM 609 C C . GLN A 1 79 ? -5.343 -0.479 12.413 1.00 86.88 79 GLN A C 1
ATOM 611 O O . GLN A 1 79 ? -4.805 -0.875 11.384 1.00 86.88 79 GLN A O 1
ATOM 616 N N . ARG A 1 80 ? -5.391 0.822 12.729 1.00 89.75 80 ARG A N 1
ATOM 617 C CA . ARG A 1 80 ? -4.817 1.862 11.869 1.00 89.75 80 ARG A CA 1
ATOM 618 C C . ARG A 1 80 ? -3.319 1.652 11.654 1.00 89.75 80 ARG A C 1
ATOM 620 O O . ARG A 1 80 ? -2.852 1.749 10.526 1.00 89.75 80 ARG A O 1
ATOM 627 N N . LYS A 1 81 ? -2.567 1.330 12.713 1.00 89.38 81 LYS A N 1
ATOM 628 C CA . LYS A 1 81 ? -1.132 1.018 12.610 1.00 89.38 81 LYS A CA 1
ATOM 629 C C . LYS A 1 81 ? -0.875 -0.254 11.805 1.00 89.38 81 LYS A C 1
ATOM 631 O O . LYS A 1 81 ? 0.042 -0.263 10.990 1.00 89.38 81 LYS A O 1
ATOM 636 N N . GLU A 1 82 ? -1.667 -1.302 12.018 1.00 89.62 82 GLU A N 1
ATOM 637 C CA . GLU A 1 82 ? -1.558 -2.556 11.262 1.00 89.62 82 GLU A CA 1
ATOM 638 C C . GLU A 1 82 ? -1.817 -2.328 9.766 1.00 89.62 82 GLU A C 1
ATOM 640 O O . GLU A 1 82 ? -1.031 -2.791 8.940 1.00 89.62 82 GLU A O 1
ATOM 645 N N . LEU A 1 83 ? -2.833 -1.532 9.418 1.00 89.44 83 LEU A N 1
ATOM 646 C CA . LEU A 1 83 ? -3.175 -1.235 8.027 1.00 89.44 83 LEU A CA 1
ATOM 647 C C . LEU A 1 83 ? -2.132 -0.340 7.351 1.00 89.44 83 LEU A C 1
ATOM 649 O O . LEU A 1 83 ? -1.677 -0.656 6.256 1.00 89.44 83 LEU A O 1
ATOM 653 N N . MET A 1 84 ? -1.666 0.713 8.031 1.00 89.62 84 MET A N 1
ATOM 654 C CA . MET A 1 84 ? -0.577 1.555 7.518 1.00 89.62 84 MET A CA 1
ATOM 655 C C . MET A 1 84 ? 0.713 0.754 7.303 1.00 89.62 84 MET A C 1
ATOM 657 O O . MET A 1 84 ? 1.388 0.936 6.293 1.00 89.62 84 MET A O 1
ATOM 661 N N . LYS A 1 85 ? 1.043 -0.169 8.216 1.00 89.44 85 LYS A N 1
ATOM 662 C CA . LYS A 1 85 ? 2.207 -1.052 8.067 1.00 89.44 85 LYS A CA 1
ATOM 663 C C . LYS A 1 85 ? 2.056 -1.988 6.866 1.00 89.44 85 LYS A C 1
ATOM 665 O O . LYS A 1 85 ? 3.018 -2.176 6.128 1.00 89.44 85 LYS A O 1
ATOM 670 N N . ALA A 1 86 ? 0.870 -2.565 6.669 1.00 89.81 86 ALA A N 1
ATOM 671 C CA . ALA A 1 86 ? 0.595 -3.439 5.531 1.00 89.81 86 ALA A CA 1
ATOM 672 C C . ALA A 1 86 ? 0.692 -2.685 4.193 1.00 89.81 86 ALA A C 1
ATOM 674 O O . ALA A 1 86 ? 1.281 -3.208 3.249 1.00 89.81 86 ALA A O 1
ATOM 675 N N . ILE A 1 87 ? 0.176 -1.452 4.123 1.00 89.44 87 ILE A N 1
ATOM 676 C CA . ILE A 1 87 ? 0.291 -0.595 2.931 1.00 89.44 87 ILE A CA 1
ATOM 677 C C . ILE A 1 87 ? 1.751 -0.249 2.647 1.00 89.44 87 ILE A C 1
ATOM 679 O O . ILE A 1 87 ? 2.184 -0.344 1.502 1.00 89.44 87 ILE A O 1
ATOM 683 N N . HIS A 1 88 ? 2.526 0.114 3.671 1.00 88.06 88 HIS A N 1
ATOM 684 C CA . HIS A 1 88 ? 3.941 0.432 3.488 1.00 88.06 88 HIS A CA 1
ATOM 685 C C . HIS A 1 88 ? 4.722 -0.763 2.933 1.00 88.06 88 HIS A C 1
ATOM 687 O O . HIS A 1 88 ? 5.431 -0.627 1.942 1.00 88.06 88 HIS A O 1
ATOM 693 N N . ALA A 1 89 ? 4.522 -1.953 3.509 1.00 86.81 89 ALA A N 1
ATOM 694 C CA . ALA A 1 89 ? 5.138 -3.179 3.006 1.00 86.81 89 ALA A CA 1
ATOM 695 C C . ALA A 1 89 ? 4.745 -3.452 1.544 1.00 86.81 89 ALA A C 1
ATOM 697 O O . ALA A 1 89 ? 5.590 -3.793 0.718 1.00 86.81 89 ALA A O 1
ATOM 698 N N . LEU A 1 90 ? 3.473 -3.226 1.198 1.00 87.69 90 LEU A N 1
ATOM 699 C CA . LEU A 1 90 ? 2.996 -3.364 -0.174 1.00 87.69 90 LEU A CA 1
ATOM 700 C C . LEU A 1 90 ? 3.694 -2.385 -1.138 1.00 87.69 90 LEU A C 1
ATOM 702 O O . LEU A 1 90 ? 4.068 -2.774 -2.246 1.00 87.69 90 LEU A O 1
ATOM 706 N N . GLN A 1 91 ? 3.887 -1.130 -0.728 1.00 86.06 91 GLN A N 1
ATOM 707 C CA . GLN A 1 91 ? 4.598 -0.118 -1.514 1.00 86.06 91 GLN A CA 1
ATOM 708 C C . GLN A 1 91 ? 6.081 -0.467 -1.692 1.00 86.06 91 GLN A C 1
ATOM 710 O O . GLN A 1 91 ? 6.607 -0.352 -2.802 1.00 86.06 91 GLN A O 1
ATOM 715 N N . GLU A 1 92 ? 6.744 -0.940 -0.635 1.00 84.00 92 GLU A N 1
ATOM 716 C CA . GLU A 1 92 ? 8.131 -1.415 -0.687 1.00 84.00 92 GLU A CA 1
ATOM 717 C C . GLU A 1 92 ? 8.285 -2.598 -1.649 1.00 84.00 92 GLU A C 1
ATOM 719 O O . GLU A 1 92 ? 9.220 -2.627 -2.452 1.00 84.00 92 GLU A O 1
ATOM 724 N N . ASP A 1 93 ? 7.351 -3.551 -1.628 1.00 83.81 93 ASP A N 1
ATOM 725 C CA . ASP A 1 93 ? 7.362 -4.688 -2.549 1.00 83.81 93 ASP A CA 1
ATOM 726 C C . ASP A 1 93 ? 7.079 -4.277 -3.996 1.00 83.81 93 ASP A C 1
ATOM 728 O O . ASP A 1 93 ? 7.750 -4.758 -4.914 1.00 83.81 93 ASP A O 1
ATOM 732 N N . ALA A 1 94 ? 6.145 -3.352 -4.227 1.00 83.00 94 ALA A N 1
ATOM 733 C CA . ALA A 1 94 ? 5.905 -2.793 -5.557 1.00 83.00 94 ALA A CA 1
ATOM 734 C C . ALA A 1 94 ? 7.148 -2.061 -6.091 1.00 83.00 94 ALA A C 1
ATOM 736 O O . ALA A 1 94 ? 7.510 -2.196 -7.263 1.00 83.00 94 ALA A O 1
ATOM 737 N N . HIS A 1 95 ? 7.838 -1.315 -5.227 1.00 80.75 95 HIS A N 1
ATOM 738 C CA . HIS A 1 95 ? 9.086 -0.645 -5.570 1.00 80.75 95 HIS A CA 1
ATOM 739 C C . HIS A 1 95 ? 10.202 -1.653 -5.889 1.00 80.75 95 HIS A C 1
ATOM 741 O O . HIS A 1 95 ? 10.877 -1.533 -6.913 1.00 80.75 95 HIS A O 1
ATOM 747 N N . ARG A 1 96 ? 10.367 -2.684 -5.051 1.00 79.94 96 ARG A N 1
ATOM 748 C CA . ARG A 1 96 ? 11.332 -3.776 -5.252 1.00 79.94 96 ARG A CA 1
ATOM 749 C C . ARG A 1 96 ? 11.148 -4.443 -6.614 1.00 79.94 96 ARG A C 1
ATOM 751 O O . ARG A 1 96 ? 12.122 -4.631 -7.337 1.00 79.94 96 ARG A O 1
ATOM 758 N N . ARG A 1 97 ? 9.904 -4.766 -6.975 1.00 78.44 97 ARG A N 1
ATOM 759 C CA . ARG A 1 97 ? 9.569 -5.404 -8.258 1.00 78.44 97 ARG A CA 1
ATOM 760 C C . ARG A 1 97 ? 9.915 -4.522 -9.448 1.00 78.44 97 ARG A C 1
ATOM 762 O O . ARG A 1 97 ? 10.497 -5.015 -10.403 1.00 78.44 97 ARG A O 1
ATOM 769 N N . ARG A 1 98 ? 9.641 -3.219 -9.364 1.00 75.75 98 ARG A N 1
ATOM 770 C CA . ARG A 1 98 ? 9.991 -2.258 -10.419 1.00 75.75 98 ARG A CA 1
ATOM 771 C C . ARG A 1 98 ? 11.499 -2.197 -10.667 1.00 75.75 98 ARG A C 1
ATOM 773 O O . ARG A 1 98 ? 11.925 -2.289 -11.809 1.00 75.75 98 ARG A O 1
ATOM 780 N N . CYS A 1 99 ? 12.306 -2.121 -9.605 1.00 71.31 99 CYS A N 1
ATOM 781 C CA . CYS A 1 99 ? 13.767 -2.171 -9.727 1.00 71.31 99 CYS A CA 1
ATOM 782 C C . CYS A 1 99 ? 14.269 -3.500 -10.306 1.00 71.31 99 CYS A C 1
ATOM 784 O O . CYS A 1 99 ? 15.258 -3.504 -11.029 1.00 71.31 99 CYS A O 1
ATOM 786 N N . ALA A 1 100 ? 13.603 -4.616 -9.997 1.00 70.50 100 ALA A N 1
ATOM 787 C CA . ALA A 1 100 ? 13.944 -5.921 -10.560 1.00 70.50 100 ALA A CA 1
ATOM 788 C C . ALA A 1 100 ? 13.517 -6.072 -12.033 1.00 70.50 100 ALA A C 1
ATOM 790 O O . ALA A 1 100 ? 14.151 -6.818 -12.774 1.00 70.50 100 ALA A O 1
ATOM 791 N N . GLN A 1 101 ? 12.452 -5.383 -12.456 1.00 65.44 101 GLN A N 1
ATOM 792 C CA . GLN A 1 101 ? 11.876 -5.496 -13.798 1.00 65.44 101 GLN A CA 1
ATOM 793 C C . GLN A 1 101 ? 12.522 -4.566 -14.836 1.00 65.44 101 GLN A C 1
ATOM 795 O O . GLN A 1 101 ? 12.442 -4.863 -16.021 1.00 65.44 101 GLN A O 1
ATOM 800 N N . GLU A 1 102 ? 13.259 -3.532 -14.415 1.00 62.00 102 GLU A N 1
ATOM 801 C CA . GLU A 1 102 ? 14.156 -2.745 -15.293 1.00 62.00 102 GLU A CA 1
ATOM 802 C C . GLU A 1 102 ? 15.270 -3.610 -15.935 1.00 62.00 102 GLU A C 1
ATOM 804 O O . GLU A 1 102 ? 15.979 -3.193 -16.843 1.00 62.00 102 GLU A O 1
ATOM 809 N N . LYS A 1 103 ? 15.392 -4.876 -15.516 1.00 51.94 103 LYS A N 1
ATOM 810 C CA . LYS A 1 103 ? 16.258 -5.903 -16.102 1.00 51.94 103 LYS A CA 1
ATOM 811 C C . LYS A 1 103 ? 15.741 -6.469 -17.440 1.00 51.94 103 LYS A C 1
ATOM 813 O O . LYS A 1 103 ? 15.937 -7.655 -17.710 1.00 51.94 103 LYS A O 1
ATOM 818 N N . VAL A 1 104 ? 15.081 -5.675 -18.284 1.00 50.66 104 VAL A N 1
ATOM 819 C CA . VAL A 1 104 ? 14.876 -6.060 -19.689 1.00 50.66 104 VAL A CA 1
ATOM 820 C C . VAL A 1 104 ? 15.963 -5.373 -20.506 1.00 50.66 104 VAL A C 1
ATOM 822 O O . VAL A 1 104 ? 15.785 -4.223 -20.909 1.00 50.66 104 VAL A O 1
ATOM 825 N N . PRO A 1 105 ? 17.107 -6.039 -20.759 1.00 45.12 105 PRO A N 1
ATOM 826 C CA . PRO A 1 105 ? 17.979 -5.585 -21.818 1.00 45.12 105 PRO A CA 1
ATOM 827 C C . PRO A 1 105 ? 17.150 -5.644 -23.099 1.00 45.12 105 PRO A C 1
ATOM 829 O O . PRO A 1 105 ? 16.713 -6.714 -23.526 1.00 45.12 105 PRO A O 1
ATOM 832 N N . SER A 1 106 ? 16.906 -4.477 -23.693 1.00 46.78 106 SER A N 1
ATOM 833 C CA . SER A 1 106 ? 16.687 -4.390 -25.129 1.00 46.78 106 SER A CA 1
ATOM 834 C C . SER A 1 106 ? 17.849 -5.146 -25.758 1.00 46.78 106 SER A C 1
ATOM 836 O O . SER A 1 106 ? 18.981 -4.667 -25.726 1.00 46.78 106 SER A O 1
ATOM 838 N N . VAL A 1 107 ? 17.583 -6.368 -26.219 1.00 54.38 107 VAL A N 1
ATOM 839 C CA . VAL A 1 107 ? 18.522 -7.163 -27.000 1.00 54.38 107 VAL A CA 1
ATOM 840 C C . VAL A 1 107 ? 18.836 -6.340 -28.240 1.00 54.38 107 VAL A C 1
ATOM 842 O O . VAL A 1 107 ? 18.061 -6.290 -29.189 1.00 54.38 107 VAL A O 1
ATOM 845 N N . VAL A 1 108 ? 19.960 -5.641 -28.184 1.00 58.16 108 VAL A N 1
ATOM 846 C CA . VAL A 1 108 ? 20.787 -5.387 -29.349 1.00 58.16 108 VAL A CA 1
ATOM 847 C C . VAL A 1 108 ? 22.009 -6.257 -29.108 1.00 58.16 108 VAL A C 1
ATOM 849 O O . VAL A 1 108 ? 22.691 -6.135 -28.090 1.00 58.16 108 VAL A O 1
ATOM 852 N N . GLU A 1 109 ? 22.140 -7.252 -29.968 1.00 44.06 109 GLU A N 1
ATOM 853 C CA . GLU A 1 109 ? 23.151 -8.299 -29.962 1.00 44.06 109 GLU A CA 1
ATOM 854 C C . GLU A 1 109 ? 24.564 -7.694 -29.826 1.00 44.06 109 GLU A C 1
ATOM 856 O O . GLU A 1 109 ? 24.878 -6.740 -30.537 1.00 44.06 109 GLU A O 1
ATOM 861 N N . PRO A 1 110 ? 25.423 -8.188 -28.917 1.00 47.12 110 PRO A N 1
ATOM 862 C CA . PRO A 1 110 ? 26.800 -7.733 -28.833 1.00 47.12 110 PRO A CA 1
ATOM 863 C C . PRO A 1 110 ? 27.610 -8.412 -29.940 1.00 47.12 110 PRO A C 1
ATOM 865 O O . PRO A 1 110 ? 28.206 -9.470 -29.730 1.00 47.12 110 PRO A O 1
ATOM 868 N N . GLU A 1 111 ? 27.669 -7.792 -31.115 1.00 53.53 111 GLU A N 1
ATOM 869 C CA . GLU A 1 111 ? 28.902 -7.885 -31.888 1.00 53.53 111 GLU A CA 1
ATOM 870 C C . GLU A 1 111 ? 29.999 -7.200 -31.067 1.00 53.53 111 GLU A C 1
ATOM 872 O O . GLU A 1 111 ? 29.778 -6.166 -30.437 1.00 53.53 111 GLU A O 1
ATOM 877 N N . THR A 1 112 ? 31.133 -7.880 -30.954 1.00 50.72 112 THR A N 1
ATOM 878 C CA . THR A 1 112 ? 32.299 -7.550 -30.134 1.00 50.72 112 THR A CA 1
ATOM 879 C C . THR A 1 112 ? 32.516 -6.045 -29.973 1.00 50.72 112 THR A C 1
ATOM 881 O O . THR A 1 112 ? 33.129 -5.404 -30.822 1.00 50.72 112 THR A O 1
ATOM 884 N N . ALA A 1 113 ? 32.053 -5.481 -28.852 1.00 57.50 113 ALA A N 1
ATOM 885 C CA . ALA A 1 113 ? 32.440 -4.145 -28.420 1.00 57.50 113 ALA A CA 1
ATOM 886 C C . ALA A 1 113 ? 33.899 -4.208 -27.948 1.00 57.50 113 ALA A C 1
ATOM 888 O O . ALA A 1 113 ? 34.198 -4.231 -26.751 1.00 57.50 113 ALA A O 1
ATOM 889 N N . GLU A 1 114 ? 34.809 -4.323 -28.910 1.00 56.38 114 GLU A N 1
ATOM 890 C CA . GLU A 1 114 ? 36.223 -4.080 -28.707 1.00 56.38 114 GLU A CA 1
ATOM 891 C C . GLU A 1 114 ? 36.368 -2.626 -28.272 1.00 56.38 114 GLU A C 1
ATOM 893 O O . GLU A 1 114 ? 35.927 -1.694 -28.943 1.00 56.38 114 GLU A O 1
ATOM 898 N N . PHE A 1 115 ? 36.960 -2.433 -27.100 1.00 54.72 115 PHE A N 1
ATOM 899 C CA . PHE A 1 115 ? 37.392 -1.123 -26.655 1.00 54.72 115 PHE A CA 1
ATOM 900 C C . PHE A 1 115 ? 38.403 -0.586 -27.676 1.00 54.72 115 PHE A C 1
ATO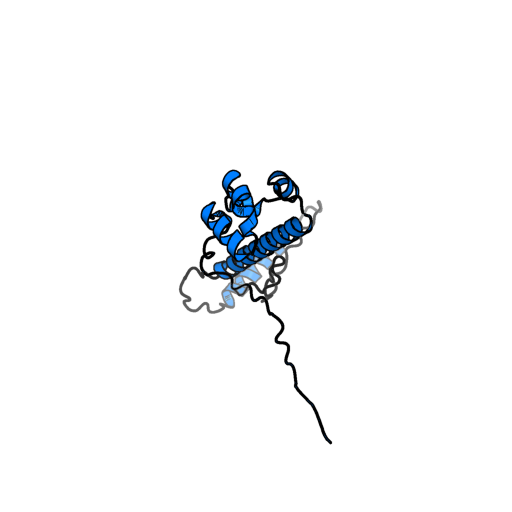M 902 O O . PHE A 1 115 ? 39.571 -0.976 -27.671 1.00 54.72 115 PHE A O 1
ATOM 909 N N . ASN A 1 116 ? 37.942 0.275 -28.585 1.00 68.81 116 ASN A N 1
ATOM 910 C CA . ASN A 1 116 ? 38.801 0.873 -29.593 1.00 68.81 116 ASN A CA 1
ATOM 911 C C . ASN A 1 116 ? 39.576 2.030 -28.956 1.00 68.81 116 ASN A C 1
ATOM 913 O O . ASN A 1 116 ? 39.083 3.157 -28.824 1.00 68.81 116 ASN A O 1
ATOM 917 N N . GLU A 1 117 ? 40.800 1.724 -28.534 1.00 71.81 117 GLU A N 1
ATOM 918 C CA . GLU A 1 117 ? 41.715 2.664 -27.886 1.00 71.81 117 GLU A CA 1
ATOM 919 C C . GLU A 1 117 ? 41.917 3.941 -28.719 1.00 71.81 117 GLU A C 1
ATOM 921 O O . GLU A 1 117 ? 42.062 5.030 -28.164 1.00 71.81 117 GLU A O 1
ATOM 926 N N . VAL A 1 118 ? 41.862 3.832 -30.050 1.00 73.62 118 VAL A N 1
ATOM 927 C CA . VAL A 1 118 ? 42.079 4.955 -30.971 1.00 73.62 118 VAL A CA 1
ATOM 928 C C . VAL A 1 118 ? 40.907 5.939 -30.958 1.00 73.62 118 VAL A C 1
ATOM 930 O O . VAL A 1 118 ? 41.128 7.145 -30.885 1.00 73.62 118 VAL A O 1
ATOM 933 N N . GLU A 1 119 ? 39.667 5.453 -30.976 1.00 73.62 119 GLU A N 1
ATOM 934 C CA . GLU A 1 119 ? 38.461 6.299 -30.984 1.00 73.62 119 GLU A CA 1
ATOM 935 C C . GLU A 1 119 ? 38.226 6.971 -29.622 1.00 73.62 119 GLU A C 1
ATOM 937 O O . GLU A 1 119 ? 37.873 8.153 -29.533 1.00 73.62 119 GLU A O 1
ATOM 942 N N . SER A 1 120 ? 38.535 6.246 -28.543 1.00 81.00 120 SER A N 1
ATOM 943 C CA . SER A 1 120 ? 38.529 6.801 -27.186 1.00 81.00 120 SER A CA 1
ATOM 944 C C . SER A 1 120 ? 39.592 7.896 -27.019 1.00 81.00 120 SER A C 1
ATOM 946 O O . SER A 1 120 ? 39.305 8.955 -26.452 1.00 81.00 120 SER A O 1
ATOM 948 N N . HIS A 1 121 ? 40.804 7.691 -27.554 1.00 81.00 121 HIS A N 1
ATOM 949 C CA . HIS A 1 121 ? 41.843 8.726 -27.581 1.00 81.00 121 HIS A CA 1
ATOM 950 C C . HIS A 1 121 ? 41.446 9.930 -28.439 1.00 81.00 121 HIS A C 1
ATOM 952 O O . HIS A 1 121 ? 41.698 11.064 -28.029 1.00 81.00 121 HIS A O 1
ATOM 958 N N . GLN A 1 122 ? 40.813 9.711 -29.595 1.00 73.44 122 GLN A N 1
ATOM 959 C CA . GLN A 1 122 ? 40.326 10.800 -30.446 1.00 73.44 122 GLN A CA 1
ATOM 960 C C . GLN A 1 122 ? 39.298 11.664 -29.712 1.00 73.44 122 GLN A C 1
ATOM 962 O O . GLN A 1 122 ? 39.483 12.878 -29.644 1.00 73.44 122 GLN A O 1
ATOM 967 N N . SER A 1 123 ? 38.307 11.052 -29.056 1.00 76.50 123 SER A N 1
ATOM 968 C CA . SER A 1 123 ? 37.313 11.779 -28.249 1.00 76.50 123 SER A CA 1
ATOM 969 C C . SER A 1 123 ? 37.958 12.624 -27.138 1.00 76.50 123 SER A C 1
ATOM 971 O O . SER A 1 123 ? 37.549 13.757 -26.880 1.00 76.50 123 SER A O 1
ATOM 973 N N . PHE A 1 124 ? 39.005 12.104 -26.488 1.00 77.75 124 PHE A N 1
ATOM 974 C CA . PHE A 1 124 ? 39.743 12.828 -25.449 1.00 77.75 124 PHE A CA 1
ATOM 975 C C . PHE A 1 124 ? 40.558 14.007 -26.006 1.00 77.75 124 PHE A C 1
ATOM 977 O O . PHE A 1 124 ? 40.550 15.099 -25.431 1.00 77.75 124 PHE A O 1
ATOM 984 N N . LEU A 1 125 ? 41.250 13.812 -27.129 1.00 79.62 125 LEU A N 1
ATOM 985 C CA . LEU A 1 125 ? 42.034 14.868 -27.771 1.00 79.62 125 LEU A CA 1
ATOM 986 C C . LEU A 1 125 ? 41.137 15.979 -28.321 1.00 79.62 125 LEU A C 1
ATOM 988 O O . LEU A 1 125 ? 41.469 17.155 -28.172 1.00 79.62 125 LEU A O 1
ATOM 992 N N . GLU A 1 126 ? 39.986 15.631 -28.890 1.00 75.62 126 GLU A N 1
ATOM 993 C CA . GLU A 1 126 ? 39.009 16.595 -29.398 1.00 75.62 126 GLU A CA 1
ATOM 994 C C . GLU A 1 126 ? 38.462 17.488 -28.275 1.00 75.62 126 GLU A C 1
ATOM 996 O O . GLU A 1 126 ? 38.432 18.717 -28.403 1.00 75.62 126 GLU A O 1
ATOM 1001 N N . ALA A 1 127 ? 38.173 16.899 -27.110 1.00 80.75 127 ALA A N 1
ATOM 1002 C CA . ALA A 1 127 ? 37.797 17.649 -25.914 1.00 80.75 127 ALA A CA 1
ATOM 1003 C C . ALA A 1 127 ? 38.909 18.611 -25.445 1.00 80.75 127 ALA A C 1
ATOM 1005 O O . ALA A 1 127 ? 38.622 19.746 -25.052 1.00 80.75 127 ALA A O 1
ATOM 1006 N N . LEU A 1 128 ? 40.183 18.202 -25.524 1.00 81.00 128 LEU A N 1
ATOM 1007 C CA . LEU A 1 128 ? 41.323 19.071 -25.198 1.00 81.00 128 LEU A CA 1
ATOM 1008 C C . LEU A 1 128 ? 41.515 20.199 -26.217 1.00 81.00 128 LEU A C 1
ATOM 1010 O O . LEU A 1 128 ? 41.889 21.311 -25.835 1.00 81.00 128 LEU A O 1
ATOM 1014 N N . HIS A 1 129 ? 41.256 19.937 -27.497 1.00 77.88 129 HIS A N 1
ATOM 1015 C CA . HIS A 1 129 ? 41.292 20.959 -28.539 1.00 77.88 129 HIS A CA 1
ATOM 1016 C C . HIS A 1 129 ? 40.195 22.007 -28.334 1.00 77.88 129 HIS A C 1
ATOM 1018 O O . HIS A 1 129 ? 40.495 23.198 -28.409 1.00 77.88 129 HIS A O 1
ATOM 1024 N N . HIS A 1 130 ? 38.974 21.595 -27.978 1.00 74.56 130 HIS A N 1
ATOM 1025 C CA . HIS A 1 130 ? 37.882 22.512 -27.628 1.00 74.56 130 HIS A CA 1
ATOM 1026 C C . HIS A 1 130 ? 38.194 23.352 -26.383 1.00 74.56 130 HIS A C 1
ATOM 1028 O O . HIS A 1 130 ? 37.952 24.559 -26.374 1.00 74.56 130 HIS A O 1
ATOM 1034 N N . TRP A 1 131 ? 38.801 22.748 -25.359 1.00 74.19 131 TRP A N 1
ATOM 1035 C CA . TRP A 1 131 ? 39.249 23.474 -24.166 1.00 74.19 131 TRP A CA 1
ATOM 1036 C C . TRP A 1 131 ? 40.335 24.504 -24.473 1.00 74.19 131 TRP A C 1
ATOM 1038 O O . TRP A 1 131 ? 40.334 25.595 -23.909 1.00 74.19 131 TRP A O 1
ATOM 1048 N N . ARG A 1 132 ? 41.269 24.165 -25.367 1.00 73.69 132 ARG A N 1
ATOM 1049 C CA . ARG A 1 132 ? 42.394 25.037 -25.722 1.00 73.69 132 ARG A CA 1
ATOM 1050 C C . ARG A 1 132 ? 42.008 26.125 -26.729 1.00 73.69 132 ARG A C 1
ATOM 1052 O O . ARG A 1 132 ? 42.598 27.199 -26.698 1.00 73.69 132 ARG A O 1
ATOM 1059 N N . GLY A 1 133 ? 41.046 25.850 -27.612 1.00 63.00 133 GLY A N 1
ATOM 1060 C CA . GLY A 1 133 ? 40.520 26.797 -28.601 1.00 63.00 133 GLY A CA 1
ATOM 1061 C C . GLY A 1 133 ? 39.565 27.841 -28.017 1.00 63.00 133 GLY A C 1
ATOM 1062 O O . GLY A 1 133 ? 39.330 28.866 -28.650 1.00 63.00 133 GLY A O 1
ATOM 1063 N N . ASN A 1 134 ? 39.054 27.623 -26.804 1.00 58.53 134 ASN A N 1
ATOM 1064 C CA . ASN A 1 134 ? 38.256 28.604 -26.081 1.00 58.53 134 ASN A CA 1
ATOM 1065 C C . ASN A 1 134 ? 39.168 29.496 -25.219 1.00 58.53 134 ASN A C 1
ATOM 1067 O O . ASN A 1 134 ? 39.303 29.280 -24.017 1.00 58.53 134 ASN A O 1
ATOM 1071 N N . THR A 1 135 ? 39.836 30.483 -25.825 1.00 53.19 135 THR A N 1
ATOM 1072 C CA . THR A 1 135 ? 40.492 31.565 -25.071 1.00 53.19 135 THR A CA 1
ATOM 1073 C C . THR A 1 135 ? 39.458 32.650 -24.760 1.00 53.19 135 THR A C 1
ATOM 1075 O O . THR A 1 135 ? 39.043 33.355 -25.683 1.00 53.19 135 THR A O 1
ATOM 1078 N N . PRO A 1 136 ? 39.032 32.827 -23.498 1.00 46.78 136 PRO A N 1
ATOM 1079 C CA . PRO A 1 136 ? 38.085 33.871 -23.153 1.00 46.78 136 PRO A CA 1
ATOM 1080 C C . PRO A 1 136 ? 38.821 35.212 -23.124 1.00 46.78 136 PRO A C 1
ATOM 1082 O O . PRO A 1 136 ? 39.506 35.536 -22.157 1.00 46.78 136 PRO A O 1
ATOM 1085 N N . SER A 1 137 ? 38.653 36.028 -24.162 1.00 43.75 137 SER A N 1
ATOM 1086 C CA . SER A 1 137 ? 38.822 37.477 -24.023 1.00 43.75 137 SER A CA 1
ATOM 1087 C C . SER A 1 137 ? 37.554 38.087 -23.420 1.00 43.75 137 SER A C 1
ATOM 1089 O O . SER A 1 137 ? 37.010 39.023 -23.981 1.00 43.75 137 SER A O 1
ATOM 1091 N N . GLU A 1 138 ? 37.054 37.552 -22.307 1.00 39.66 138 GLU A N 1
ATOM 1092 C CA . GLU A 1 138 ? 36.122 38.276 -21.441 1.00 39.66 138 GLU A CA 1
ATOM 1093 C C . GLU A 1 138 ? 36.027 37.558 -20.090 1.00 39.66 138 GLU A C 1
ATOM 1095 O O . GLU A 1 138 ? 35.406 36.509 -19.939 1.00 39.66 138 GLU A O 1
ATOM 1100 N N . LEU A 1 139 ? 36.716 38.107 -19.092 1.00 53.78 139 LEU A N 1
ATOM 1101 C CA . LEU A 1 139 ? 36.517 37.772 -17.688 1.00 53.78 139 LEU A CA 1
ATOM 1102 C C . LEU A 1 139 ? 35.257 38.482 -17.191 1.00 53.78 139 LEU A C 1
ATOM 1104 O O . LEU A 1 139 ? 35.345 39.611 -16.721 1.00 53.78 139 LEU A O 1
ATOM 1108 N N . ALA A 1 140 ? 34.115 37.812 -17.283 1.00 44.66 140 ALA A N 1
ATOM 1109 C CA . ALA A 1 140 ? 32.932 37.916 -16.421 1.00 44.66 140 ALA A CA 1
ATOM 1110 C C . ALA A 1 140 ? 31.961 36.848 -16.978 1.00 44.66 140 ALA A C 1
ATOM 1112 O O . ALA A 1 140 ? 31.926 36.645 -18.177 1.00 44.66 140 ALA A O 1
ATOM 1113 N N . HIS A 1 141 ? 31.210 36.019 -16.258 1.00 43.50 141 HIS A N 1
ATOM 1114 C CA . HIS A 1 141 ? 30.466 36.174 -15.021 1.00 43.50 141 HIS A CA 1
ATOM 1115 C C . HIS A 1 141 ? 30.122 34.737 -14.555 1.00 43.50 141 HIS A C 1
ATOM 1117 O O . HIS A 1 141 ? 29.572 33.976 -15.336 1.00 43.50 141 HIS A O 1
ATOM 1123 N N . VAL A 1 142 ? 30.456 34.395 -13.306 1.00 44.47 142 VAL A N 1
ATOM 1124 C CA . VAL A 1 142 ? 29.666 33.588 -12.343 1.00 44.47 142 VAL A CA 1
ATOM 1125 C C . VAL A 1 142 ? 29.036 32.227 -12.746 1.00 44.47 142 VAL A C 1
ATOM 1127 O O . VAL A 1 142 ? 28.306 32.104 -13.715 1.00 44.47 142 VAL A O 1
ATOM 1130 N N . ALA A 1 143 ? 29.170 31.290 -11.791 1.00 38.97 143 ALA A N 1
ATOM 1131 C CA . ALA A 1 143 ? 28.416 30.046 -11.548 1.00 38.97 143 ALA A CA 1
ATOM 1132 C C . ALA A 1 143 ? 28.924 28.796 -12.291 1.00 38.97 143 ALA A C 1
ATOM 1134 O O . ALA A 1 143 ? 28.718 28.604 -13.477 1.00 38.97 143 ALA A O 1
ATOM 1135 N N . THR A 1 144 ? 29.752 27.968 -11.647 1.00 50.06 144 THR A N 1
ATOM 1136 C CA . THR A 1 144 ? 29.318 26.800 -10.847 1.00 50.06 144 THR A CA 1
ATOM 1137 C C . THR A 1 144 ? 28.402 25.839 -11.605 1.00 50.06 144 THR A C 1
ATOM 1139 O O . THR A 1 144 ?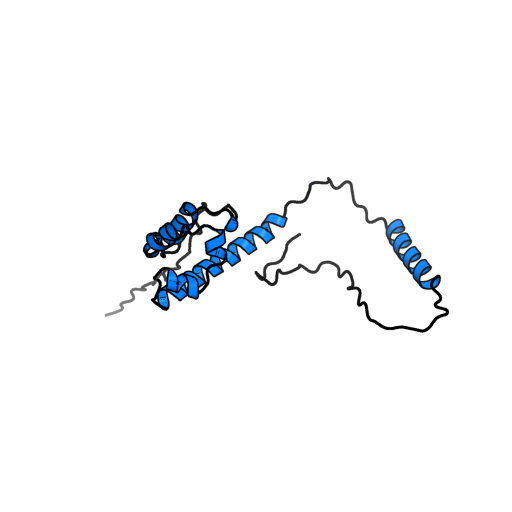 27.221 25.744 -11.297 1.00 50.06 144 THR A O 1
ATOM 1142 N N . GLU A 1 145 ? 28.968 25.034 -12.500 1.00 38.97 145 GLU A N 1
ATOM 1143 C CA . GLU A 1 145 ? 28.372 23.744 -12.854 1.00 38.97 145 GLU A CA 1
ATOM 1144 C C . GLU A 1 145 ? 29.403 22.634 -12.651 1.00 38.97 145 GLU A C 1
ATOM 1146 O O . GLU A 1 145 ? 30.263 22.336 -13.479 1.00 38.97 145 GLU A O 1
ATOM 1151 N N . THR A 1 146 ? 29.332 22.035 -11.463 1.00 45.16 146 THR A N 1
ATOM 1152 C CA . THR A 1 146 ? 29.992 20.777 -11.131 1.00 45.16 146 THR A CA 1
ATOM 1153 C C . THR A 1 146 ? 29.388 19.674 -11.998 1.00 45.16 146 THR A C 1
ATOM 1155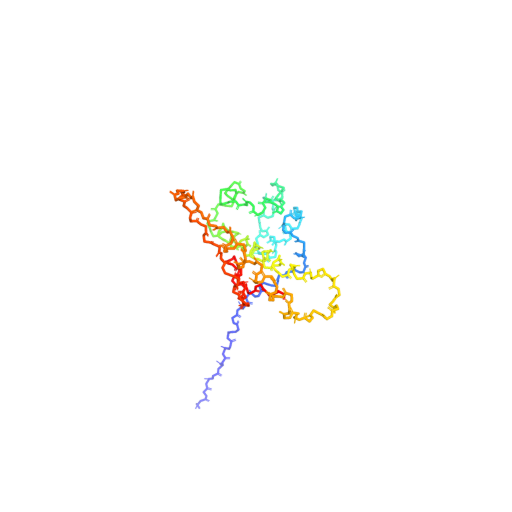 O O . THR A 1 146 ? 28.357 19.102 -11.662 1.00 45.16 146 THR A O 1
ATOM 1158 N N . THR A 1 147 ? 30.040 19.362 -13.115 1.00 44.19 147 THR A N 1
ATOM 1159 C CA . THR A 1 147 ? 29.761 18.141 -13.882 1.00 44.19 147 THR A CA 1
ATOM 1160 C C . THR A 1 147 ? 30.246 16.932 -13.069 1.00 44.19 147 THR A C 1
ATOM 1162 O O . THR A 1 147 ? 31.438 16.868 -12.750 1.00 44.19 147 THR A O 1
ATOM 1165 N N . PRO A 1 148 ? 29.385 15.965 -12.696 1.00 44.12 148 PRO A N 1
ATOM 1166 C CA . PRO A 1 148 ? 29.845 14.785 -11.984 1.00 44.12 148 PRO A CA 1
ATOM 1167 C C . PRO A 1 148 ? 30.604 13.837 -12.922 1.00 44.12 148 PRO A C 1
ATOM 1169 O O . PRO A 1 148 ? 30.133 13.420 -13.977 1.00 44.12 148 PRO A O 1
ATOM 1172 N N . ARG A 1 149 ? 31.803 13.486 -12.463 1.00 40.25 149 ARG A N 1
ATOM 1173 C CA . ARG A 1 149 ? 32.733 12.470 -12.965 1.00 40.25 149 ARG A CA 1
ATOM 1174 C C . ARG A 1 149 ? 32.032 11.124 -13.232 1.00 40.25 149 ARG A C 1
ATOM 1176 O O . ARG A 1 149 ? 31.342 10.641 -12.332 1.00 40.25 149 ARG A O 1
ATOM 1183 N N . PRO A 1 150 ? 32.257 10.445 -14.374 1.00 46.72 150 PRO A N 1
ATOM 1184 C CA . PRO A 1 150 ? 31.816 9.066 -14.533 1.00 46.72 150 PRO A CA 1
ATOM 1185 C C . PRO A 1 150 ? 32.751 8.167 -13.717 1.00 46.72 150 PRO A C 1
ATOM 1187 O O . PRO A 1 150 ? 33.856 7.831 -14.141 1.00 46.72 150 PRO A O 1
ATOM 1190 N N . THR A 1 151 ? 32.347 7.811 -12.498 1.00 38.62 151 THR A N 1
ATOM 1191 C CA . THR A 1 151 ? 33.037 6.772 -11.733 1.00 38.62 151 THR A CA 1
ATOM 1192 C C . THR A 1 151 ? 32.640 5.412 -12.287 1.00 38.62 151 THR A C 1
ATOM 1194 O O . THR A 1 151 ? 31.465 5.041 -12.313 1.00 38.62 151 THR A O 1
ATOM 1197 N N . SER A 1 152 ? 33.643 4.669 -12.747 1.00 42.22 152 SER A N 1
ATOM 1198 C CA . SER A 1 152 ? 33.530 3.263 -13.108 1.00 42.22 152 SER A CA 1
ATOM 1199 C C . SER A 1 152 ? 32.885 2.465 -11.973 1.00 42.22 152 SER A C 1
ATOM 1201 O O . SER A 1 152 ? 33.287 2.591 -10.816 1.00 42.22 152 SER A O 1
ATOM 1203 N N . SER A 1 153 ? 31.914 1.628 -12.337 1.00 56.09 153 SER A N 1
ATOM 1204 C CA . SER A 1 153 ? 31.342 0.545 -11.531 1.00 56.09 153 SER A CA 1
ATOM 1205 C C . SER A 1 153 ? 31.053 0.894 -10.068 1.00 56.09 153 SER A C 1
ATOM 1207 O O . SER A 1 153 ? 31.706 0.423 -9.140 1.00 56.09 153 SER A O 1
ATOM 1209 N N . THR A 1 154 ? 30.020 1.700 -9.846 1.00 49.47 154 THR A N 1
ATOM 1210 C CA . THR A 1 154 ? 29.442 1.907 -8.516 1.00 49.47 154 THR A CA 1
ATOM 1211 C C . THR A 1 154 ? 28.031 1.349 -8.563 1.00 49.47 154 THR A C 1
ATOM 1213 O O . THR A 1 154 ? 27.164 1.931 -9.215 1.00 49.47 154 THR A O 1
ATOM 1216 N N . ALA A 1 155 ? 27.809 0.179 -7.957 1.00 55.97 155 ALA A N 1
ATOM 1217 C CA . ALA A 1 155 ? 26.479 -0.409 -7.856 1.00 55.97 155 ALA A CA 1
ATOM 1218 C C . ALA A 1 155 ? 25.534 0.648 -7.271 1.00 55.97 155 ALA A C 1
ATOM 1220 O O . ALA A 1 155 ? 25.696 1.072 -6.125 1.00 55.97 155 ALA A O 1
ATOM 1221 N N . LYS A 1 156 ? 24.588 1.133 -8.080 1.00 69.81 156 LYS A N 1
ATOM 1222 C CA . LYS A 1 156 ? 23.634 2.144 -7.634 1.00 69.81 156 LYS A CA 1
ATOM 1223 C C . LYS A 1 156 ? 22.680 1.429 -6.689 1.00 69.81 156 LYS A C 1
ATOM 1225 O O . LYS A 1 156 ? 21.853 0.637 -7.117 1.00 69.81 156 LYS A O 1
ATOM 1230 N N . VAL A 1 157 ? 22.845 1.627 -5.391 1.00 71.75 157 VAL A N 1
ATOM 1231 C CA . VAL A 1 157 ? 21.865 1.150 -4.419 1.00 71.75 157 VAL A CA 1
ATOM 1232 C C . VAL A 1 157 ? 20.656 2.073 -4.518 1.00 71.75 157 VAL A C 1
ATOM 1234 O O . VAL A 1 157 ? 20.802 3.296 -4.480 1.00 71.75 157 VAL A O 1
ATOM 1237 N N . CYS A 1 158 ? 19.462 1.514 -4.686 1.00 74.62 158 CYS A N 1
ATOM 1238 C CA . CYS A 1 158 ? 18.255 2.325 -4.649 1.00 74.62 158 CYS A CA 1
ATOM 1239 C C . CYS A 1 158 ? 18.001 2.791 -3.209 1.00 74.62 158 CYS A C 1
ATOM 1241 O O . CYS A 1 158 ? 17.792 1.968 -2.323 1.00 74.62 158 CYS A O 1
ATOM 1243 N N . TRP A 1 159 ? 17.961 4.102 -2.972 1.00 76.31 159 TRP A N 1
ATOM 1244 C CA . TRP A 1 159 ? 17.717 4.671 -1.639 1.00 76.31 159 TRP A CA 1
ATOM 1245 C C . TRP A 1 159 ? 16.346 4.323 -1.045 1.00 76.31 159 TRP A C 1
ATOM 1247 O O . TRP A 1 159 ? 16.186 4.346 0.169 1.00 76.31 159 TRP A O 1
ATOM 1257 N N . GLN A 1 160 ? 15.370 3.960 -1.879 1.00 70.25 160 GLN A N 1
ATOM 1258 C CA . GLN A 1 160 ? 14.021 3.618 -1.428 1.00 70.25 160 GLN A CA 1
ATOM 1259 C C . GLN A 1 160 ? 13.899 2.164 -0.937 1.00 70.25 160 GLN A C 1
ATOM 1261 O O . GLN A 1 160 ? 12.971 1.850 -0.201 1.00 70.25 160 GLN A O 1
ATOM 1266 N N . CYS A 1 161 ? 14.811 1.262 -1.329 1.00 72.12 161 CYS A N 1
ATOM 1267 C CA . CYS A 1 161 ? 14.744 -0.160 -0.950 1.00 72.12 161 CYS A CA 1
ATOM 1268 C C . CYS A 1 161 ? 16.088 -0.793 -0.546 1.00 72.12 161 CYS A C 1
ATOM 1270 O O . CYS A 1 161 ? 16.144 -2.004 -0.313 1.00 72.12 161 CYS A O 1
ATOM 1272 N N . PHE A 1 162 ? 17.158 0.007 -0.498 1.00 65.75 162 PHE A N 1
ATOM 1273 C CA . PHE A 1 162 ? 18.540 -0.342 -0.143 1.00 65.75 162 PHE A CA 1
ATOM 1274 C C . PHE A 1 162 ? 19.139 -1.559 -0.875 1.00 65.75 162 PHE A C 1
ATOM 1276 O O . PHE A 1 162 ? 20.157 -2.103 -0.453 1.00 65.75 162 PHE A O 1
ATOM 1283 N N . GLN A 1 163 ? 18.557 -1.974 -2.003 1.00 67.38 163 GLN A N 1
ATOM 1284 C CA . GLN A 1 163 ? 19.088 -3.046 -2.846 1.00 67.38 163 GLN A CA 1
ATOM 1285 C C . GLN A 1 163 ? 19.960 -2.505 -3.971 1.00 67.38 163 GLN A C 1
ATOM 1287 O O . GLN A 1 163 ? 19.712 -1.427 -4.517 1.00 67.38 163 GLN A O 1
ATOM 1292 N N . SER A 1 164 ? 20.970 -3.291 -4.331 1.00 64.06 164 SER A N 1
ATOM 1293 C CA . SER A 1 164 ? 21.808 -3.053 -5.498 1.00 64.06 164 SER A CA 1
ATOM 1294 C C . SER A 1 164 ? 20.960 -3.118 -6.770 1.00 64.06 164 SER A C 1
ATOM 1296 O O . SER A 1 164 ? 20.341 -4.144 -7.050 1.00 64.06 164 SER A O 1
ATOM 1298 N N . LEU A 1 165 ? 20.949 -2.038 -7.554 1.00 65.12 165 LEU A N 1
ATOM 1299 C CA . LEU A 1 165 ? 20.491 -2.063 -8.941 1.00 65.12 165 LEU A CA 1
ATOM 1300 C C . LEU A 1 165 ? 21.557 -2.828 -9.733 1.00 65.12 165 LEU A C 1
ATOM 1302 O O . LEU A 1 165 ? 22.581 -2.263 -10.124 1.00 65.12 165 LEU A O 1
ATOM 1306 N N . VAL A 1 166 ? 21.371 -4.141 -9.861 1.00 55.00 166 VAL A N 1
ATOM 1307 C CA . VAL A 1 166 ? 22.205 -4.977 -10.730 1.00 55.00 166 VAL A CA 1
ATOM 1308 C C . VAL A 1 166 ? 21.801 -4.640 -12.162 1.00 55.00 166 VAL A C 1
ATOM 1310 O O . VAL A 1 166 ? 20.648 -4.857 -12.528 1.00 55.00 166 VAL A O 1
ATOM 1313 N N . ARG A 1 167 ? 22.729 -4.034 -12.909 1.00 51.06 167 ARG A N 1
ATOM 1314 C CA . ARG A 1 167 ? 22.588 -3.809 -14.352 1.00 51.06 167 ARG A CA 1
ATOM 1315 C C . ARG A 1 167 ? 22.449 -5.136 -15.088 1.00 51.06 167 ARG A C 1
ATOM 1317 O O . ARG A 1 167 ? 23.166 -6.086 -14.700 1.00 51.06 167 ARG A O 1
#